Protein 2WWE (pdb70)

Sequence (111 aa):
NLYFQSMMSIEERATILGFSKKSSNLYLIQVTHSNNNETSLTEKSFEQFSSKLHSSQLQKQQFASSLTLPEFPHWWHLPFTNSDHRRFRRDLNHYMEQILNVSHEVTNSDCCVLSFFLSE

Organism: Homo sapiens (NCBI:txid9606)

GO terms:
  GO:0044788 host-mediated perturbation of viral process (P, IMP)
  GO:0005829 cytosol (C, TAS)

CATH classification: 3.30.1520.10

Nearest PDB structures (foldseek):
  2wwe-assembly1_A  TM=1.009E+00  e=5.394E-23  Homo sapiens
  2dyb-assembly1_A  TM=8.513E-01  e=1.166E-04  Homo sapiens
  5gw1-assembly1_B  TM=7.388E-01  e=2.487E-05  Homo sapiens
  5gw0-assembly2_D  TM=7.012E-01  e=3.548E-04  Homo sapiens
  6koi-assembly6_K  TM=6.591E-01  e=2.003E-03  Homo sapiens

Secondary structure (DSSP, 8-state):
---S-SSSEEEEEEEEEETTEEEEEEEEEEETTS-EEEEEE-HHHHHHHHHHHHHHTTTS-PPPPP-TTSHHHHH-HHHHHHHHHHHHHHHTTS-HHHHTSHHHHHHHH--

Structure (mmCIF, N/CA/C/O backbone):
data_2WWE
#
_entry.id   2WWE
#
_cell.length_a   53.420
_cell.length_b   53.420
_cell.length_c   75.130
_cell.angle_alpha   90.00
_cell.angle_beta   90.00
_cell.angle_gamma   120.00
#
_symmetry.space_group_name_H-M   'P 32 2 1'
#
loop_
_entity.id
_entity.type
_entity.pdbx_description
1 polymer 'PHOSPHOINOSITIDE-3-KINASE, CLASS 2, GAMMA POLYPEPTIDE'
2 water water
#
loop_
_atom_site.group_PDB
_atom_site.id
_atom_site.type_symbol
_atom_site.label_atom_id
_atom_site.label_alt_id
_atom_site.label_comp_id
_atom_site.label_asym_id
_atom_site.label_entity_id
_atom_site.label_seq_id
_atom_site.pdbx_PDB_ins_code
_atom_site.Cartn_x
_atom_site.Cartn_y
_atom_site.Cartn_z
_atom_site.occupancy
_atom_site.B_iso_or_equiv
_atom_site.auth_seq_id
_atom_site.auth_comp_id
_atom_site.auth_asym_id
_atom_site.auth_atom_id
_atom_site.pdbx_PDB_model_num
ATOM 1 N N . ASN A 1 17 ? 39.403 40.616 1.488 1.00 29.55 -6 ASN A N 1
ATOM 2 C CA . ASN A 1 17 ? 39.223 39.184 1.118 1.00 29.01 -6 ASN A CA 1
ATOM 3 C C . ASN A 1 17 ? 40.186 38.781 0.005 1.00 28.21 -6 ASN A C 1
ATOM 4 O O . ASN A 1 17 ? 40.105 39.302 -1.112 1.00 29.84 -6 ASN A O 1
ATOM 6 N N . LEU A 1 18 ? 41.095 37.854 0.310 1.00 26.29 -5 LEU A N 1
ATOM 7 C CA . LEU A 1 18 ? 42.050 37.351 -0.678 1.00 24.24 -5 LEU A CA 1
ATOM 8 C C . LEU A 1 18 ? 41.506 36.097 -1.360 1.00 22.19 -5 LEU A C 1
ATOM 9 O O . LEU A 1 18 ? 41.051 35.167 -0.694 1.00 21.07 -5 LEU A O 1
ATOM 14 N N . TYR A 1 19 ? 41.587 36.060 -2.685 1.00 20.27 -4 TYR A N 1
ATOM 15 C CA . TYR A 1 19 ? 41.242 34.859 -3.446 1.00 19.01 -4 TYR A CA 1
ATOM 16 C C . TYR A 1 19 ? 42.491 34.096 -3.893 1.00 17.06 -4 TYR A C 1
ATOM 17 O O . TYR A 1 19 ? 43.590 34.652 -3.972 1.00 15.92 -4 TYR A O 1
ATOM 26 N N . PHE A 1 20 ? 42.309 32.808 -4.169 1.00 15.54 -3 PHE A N 1
ATOM 27 C CA . PHE A 1 20 ? 43.337 31.968 -4.779 1.00 14.66 -3 PHE A CA 1
ATOM 28 C C . PHE A 1 20 ? 44.590 31.941 -3.906 1.00 14.17 -3 PHE A C 1
ATOM 29 O O . PHE A 1 20 ? 45.694 32.248 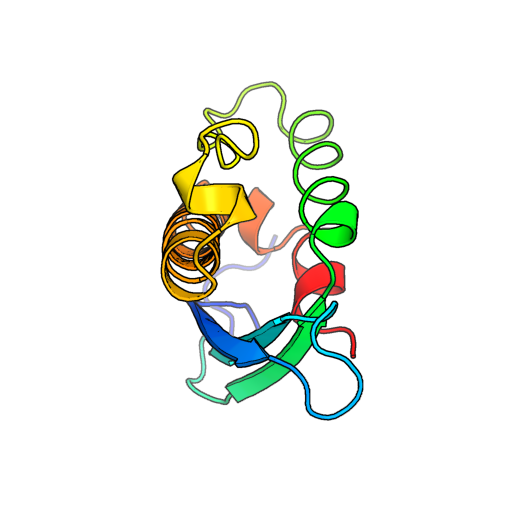-4.345 1.00 13.90 -3 PHE A O 1
ATOM 37 N N . GLN A 1 21 ? 44.389 31.553 -2.652 1.00 14.32 -2 GLN A N 1
ATOM 38 C CA . GLN A 1 21 ? 45.474 31.450 -1.687 1.00 13.26 -2 GLN A CA 1
ATOM 39 C C . GLN A 1 21 ? 46.006 30.010 -1.559 1.00 12.93 -2 GLN A C 1
ATOM 40 O O . GLN A 1 21 ? 45.556 29.100 -2.264 1.00 14.77 -2 GLN A O 1
ATOM 46 N N . SER A 1 22 ? 47.010 29.825 -0.702 1.00 12.87 -1 SER A N 1
ATOM 47 C CA . SER A 1 22 ? 47.690 28.539 -0.576 1.00 12.55 -1 SER A CA 1
ATOM 48 C C . SER A 1 22 ? 47.3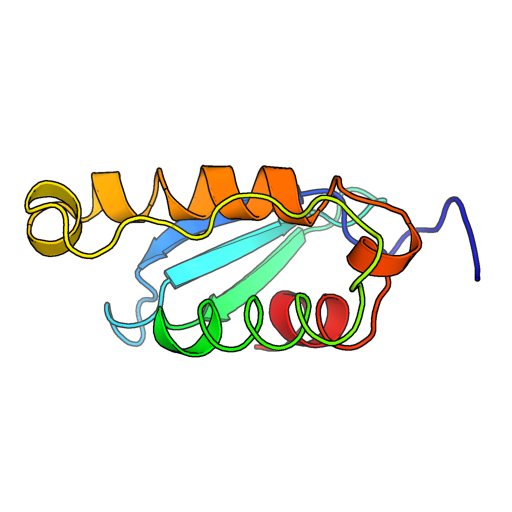44 27.779 0.697 1.00 11.77 -1 SER A C 1
ATOM 49 O O . SER A 1 22 ? 47.149 26.559 0.651 1.00 12.54 -1 SER A O 1
ATOM 52 N N . MET A 1 23 ? 47.303 28.476 1.822 1.00 12.04 0 MET A N 1
ATOM 53 C CA A MET A 1 23 ? 47.038 27.775 3.088 0.50 11.91 0 MET A CA 1
ATOM 54 C CA B MET A 1 23 ? 47.047 27.863 3.136 0.50 11.84 0 MET A CA 1
ATOM 55 C C . MET A 1 23 ? 45.565 27.746 3.453 1.00 12.58 0 MET A C 1
ATOM 56 O O . MET A 1 23 ? 45.176 27.155 4.473 1.00 12.45 0 MET A O 1
ATOM 65 N N . SER A 1 24 ? 44.640 28.394 2.617 1.00 11.44 1203 SER A N 1
ATOM 66 C CA . SER A 1 24 ? 43.194 28.252 2.730 1.00 11.18 1203 SER A CA 1
ATOM 67 C C . SER A 1 24 ? 42.809 26.779 2.645 1.00 10.05 1203 SER A C 1
ATOM 68 O O . SER A 1 24 ? 43.587 25.912 2.278 1.00 10.49 1203 SER A O 1
ATOM 71 N N . ILE A 1 25 ? 41.582 26.502 3.043 1.00 10.22 1204 ILE A N 1
ATOM 72 C CA . ILE A 1 25 ? 41.077 25.151 3.115 1.00 9.98 1204 ILE A CA 1
ATOM 73 C C . ILE A 1 25 ? 40.340 24.743 1.852 1.00 10.20 1204 ILE A C 1
ATOM 74 O O . ILE A 1 25 ? 39.478 25.511 1.390 1.00 11.24 1204 ILE A O 1
ATOM 79 N N . GLU A 1 26 ? 40.603 23.539 1.353 1.00 9.74 1205 GLU A N 1
ATOM 80 C CA A GLU A 1 26 ? 39.927 22.968 0.189 0.50 11.43 1205 GLU A CA 1
ATOM 81 C CA B GLU A 1 26 ? 39.860 23.001 0.218 0.50 11.26 1205 GLU A CA 1
ATOM 82 C C . GLU A 1 26 ? 38.917 21.879 0.593 1.00 11.08 1205 GLU A C 1
ATOM 83 O O . GLU A 1 26 ? 37.780 21.859 0.115 1.00 12.68 1205 GLU A O 1
ATOM 94 N N . ARG A 1 27 ? 39.340 20.955 1.460 1.00 9.32 1206 ARG A N 1
ATOM 95 C CA . ARG A 1 27 ? 38.543 19.780 1.798 1.00 10.47 1206 ARG A CA 1
ATOM 96 C C . ARG A 1 27 ? 38.843 19.371 3.220 1.00 8.68 1206 ARG A C 1
ATOM 97 O O . ARG A 1 27 ? 39.917 19.686 3.758 1.00 8.06 1206 ARG A O 1
ATOM 105 N N . ALA A 1 28 ? 37.915 18.645 3.843 1.00 7.49 1207 ALA A N 1
ATOM 106 C CA . ALA A 1 28 ? 38.145 18.062 5.170 1.00 7.70 1207 ALA A CA 1
ATOM 107 C C . ALA A 1 28 ? 37.398 16.760 5.243 1.00 7.83 1207 ALA A C 1
ATOM 108 O O . ALA A 1 28 ? 36.209 16.727 4.875 1.00 8.73 1207 ALA A O 1
ATOM 110 N N . THR A 1 29 ? 38.021 15.706 5.748 1.00 6.95 1208 THR A N 1
ATOM 111 C CA . THR A 1 29 ? 37.428 14.392 5.753 1.00 7.52 1208 THR A CA 1
ATOM 112 C C . THR A 1 29 ? 37.701 13.682 7.077 1.00 7.39 1208 THR A C 1
ATOM 113 O O . THR A 1 29 ? 38.776 13.831 7.674 1.00 7.88 1208 THR A O 1
ATOM 117 N N . ILE A 1 30 ? 36.756 12.876 7.514 1.00 7.36 1209 ILE A N 1
ATOM 118 C CA . ILE A 1 30 ? 36.892 12.075 8.708 1.00 8.53 1209 ILE A CA 1
ATOM 119 C C . ILE A 1 30 ? 37.760 10.850 8.442 1.00 8.72 1209 ILE A C 1
ATOM 120 O O . ILE A 1 30 ? 37.427 10.039 7.575 1.00 10.23 1209 ILE A O 1
ATOM 125 N N . LEU A 1 31 ? 38.850 10.703 9.186 1.00 8.38 1210 LEU A N 1
ATOM 126 C CA . LEU A 1 31 ? 39.682 9.519 9.129 1.00 8.85 1210 LEU A CA 1
ATOM 127 C C . LEU A 1 31 ? 39.189 8.420 10.052 1.00 9.33 1210 LEU A C 1
ATOM 128 O O . LEU A 1 31 ? 39.438 7.241 9.803 1.00 11.25 1210 LEU A O 1
ATOM 133 N N . GLY A 1 32 ? 38.482 8.794 11.115 1.00 9.04 1211 GLY A N 1
ATOM 134 C CA . GLY A 1 32 ? 37.967 7.867 12.118 1.00 9.39 1211 GLY A CA 1
ATOM 135 C C . GLY A 1 32 ? 37.915 8.622 13.429 1.00 9.37 1211 GLY A C 1
ATOM 136 O O . GLY A 1 32 ? 37.760 9.835 13.453 1.00 9.68 1211 GLY A O 1
ATOM 137 N N . PHE A 1 33 ? 38.011 7.878 14.523 1.00 9.16 1212 PHE A N 1
ATOM 138 C CA . PHE A 1 33 ? 38.096 8.478 15.858 1.00 9.42 1212 PHE A CA 1
ATOM 139 C C . PHE A 1 33 ? 39.513 8.830 16.224 1.00 9.53 1212 PHE A C 1
ATOM 140 O O . PHE A 1 33 ? 40.465 8.157 15.830 1.00 10.88 1212 PHE A O 1
ATOM 148 N N . SER A 1 34 ? 39.648 9.860 17.036 1.00 8.28 1213 SER A N 1
ATOM 149 C CA . SER A 1 34 ? 40.900 10.164 17.684 1.00 8.86 1213 SER A CA 1
ATOM 150 C C . SER A 1 34 ? 41.328 9.065 18.630 1.00 9.35 1213 SER A C 1
ATOM 151 O O . SER A 1 34 ? 40.509 8.500 19.343 1.00 9.80 1213 SER A O 1
ATOM 154 N N . LYS A 1 35 ? 42.635 8.812 18.689 1.00 10.57 1214 LYS A N 1
ATOM 155 C CA . LYS A 1 35 ? 43.206 7.905 19.697 1.00 11.34 1214 LYS A CA 1
ATOM 156 C C . LYS A 1 35 ? 43.089 8.463 21.118 1.00 10.15 1214 LYS A C 1
ATOM 157 O O . LYS A 1 35 ? 43.228 7.722 22.093 1.00 10.62 1214 LYS A O 1
ATOM 160 N N . LYS A 1 36 ? 42.842 9.756 21.238 1.00 8.40 1215 LYS A N 1
ATOM 161 C CA . LYS A 1 36 ? 42.664 10.378 22.564 1.00 7.28 1215 LYS A CA 1
ATOM 162 C C . LYS A 1 36 ? 41.309 10.057 23.200 1.00 6.81 1215 LYS A C 1
ATOM 163 O O . LYS A 1 36 ? 41.177 10.050 24.440 1.00 7.12 1215 LYS A O 1
ATOM 169 N N . SER A 1 37 ? 40.302 9.828 22.362 1.00 6.60 1216 SER A N 1
ATOM 170 C CA . SER A 1 37 ? 38.929 9.626 22.799 1.00 6.44 1216 SER A CA 1
ATOM 171 C C . SER A 1 37 ? 38.027 9.449 21.600 1.00 6.55 1216 SER A C 1
ATOM 172 O O . SER A 1 37 ? 38.099 10.270 20.657 1.00 6.76 1216 SER A O 1
ATOM 175 N N . SER A 1 38 ? 37.125 8.483 21.632 1.00 6.25 1217 SER A N 1
ATOM 176 C CA . SER A 1 38 ? 36.167 8.292 20.555 1.00 7.32 1217 SER A CA 1
ATOM 177 C C . SER A 1 38 ? 35.035 9.300 20.619 1.00 7.42 1217 SER A C 1
ATOM 178 O O . SER A 1 38 ? 34.157 9.275 19.753 1.00 9.60 1217 SER A O 1
ATOM 181 N N . ASN A 1 39 ? 35.035 10.227 21.571 1.00 6.23 1218 ASN A N 1
ATOM 182 C CA . ASN A 1 39 ? 34.151 11.366 21.469 1.00 6.40 1218 ASN A CA 1
ATOM 183 C C . ASN A 1 39 ? 34.691 12.410 20.492 1.00 6.60 1218 ASN A C 1
ATOM 184 O O . ASN A 1 39 ? 33.998 13.375 20.189 1.00 7.36 1218 ASN A O 1
ATOM 189 N N . LEU A 1 40 ? 35.925 12.244 20.028 1.00 6.05 1219 LEU A N 1
ATOM 190 C CA . LEU A 1 40 ? 36.542 13.186 19.092 1.00 5.78 1219 LEU A CA 1
ATOM 191 C C . LEU A 1 40 ? 36.729 12.521 17.737 1.00 6.04 1219 LEU A C 1
ATOM 192 O O . LEU A 1 40 ? 37.250 11.413 17.637 1.00 7.17 1219 LEU A O 1
ATOM 197 N N . TYR A 1 41 ? 36.270 13.219 16.705 1.00 6.16 1220 TYR A N 1
ATOM 198 C CA . TYR A 1 41 ? 36.470 12.807 15.326 1.00 6.18 1220 TYR A CA 1
ATOM 199 C C . TYR A 1 41 ? 37.808 13.341 14.836 1.00 6.23 1220 TYR A C 1
ATOM 200 O O . TYR A 1 41 ? 38.098 14.523 14.989 1.00 6.41 1220 TYR A O 1
ATOM 209 N N . LEU A 1 42 ? 38.605 12.461 14.246 1.00 6.35 1221 LEU A N 1
ATOM 210 C CA . LEU A 1 42 ? 39.896 12.813 13.628 1.00 6.48 1221 LEU A CA 1
ATOM 211 C C . LEU A 1 42 ? 39.637 13.235 12.185 1.00 6.67 1221 LEU A C 1
ATOM 212 O O . LEU A 1 42 ? 39.137 12.447 11.371 1.00 7.51 1221 LEU A O 1
ATOM 217 N N . ILE A 1 43 ? 39.971 14.481 11.889 1.00 5.96 1222 ILE A N 1
ATOM 218 C CA . ILE A 1 43 ? 39.649 15.119 10.625 1.00 6.16 1222 ILE A CA 1
ATOM 219 C C . ILE A 1 43 ? 40.945 15.505 9.926 1.00 5.66 1222 ILE A C 1
ATOM 220 O O . ILE A 1 43 ? 41.765 16.234 10.495 1.00 6.41 1222 ILE A O 1
ATOM 225 N N . GLN A 1 44 ? 41.098 15.083 8.689 1.00 5.71 1223 GLN A N 1
ATOM 226 C CA . GLN A 1 44 ? 42.224 15.511 7.843 1.00 6.32 1223 GLN A CA 1
ATOM 227 C C . GLN A 1 44 ? 41.770 16.648 6.944 1.00 6.01 1223 GLN A C 1
ATOM 228 O O . GLN A 1 44 ? 40.793 16.491 6.188 1.00 6.78 1223 GLN A O 1
ATOM 234 N N . VAL A 1 45 ? 42.436 17.770 7.060 1.00 6.32 1224 VAL A N 1
ATOM 235 C CA . VAL A 1 45 ? 42.172 18.999 6.327 1.00 6.86 1224 VAL A CA 1
ATOM 236 C C . VAL A 1 45 ? 43.188 19.121 5.191 1.00 7.22 1224 VAL A C 1
ATOM 237 O O . VAL A 1 45 ? 44.399 19.052 5.438 1.00 8.18 1224 VAL A O 1
ATOM 241 N N . THR A 1 46 ? 42.709 19.301 3.964 1.00 6.67 1225 THR A N 1
ATOM 242 C CA . THR A 1 46 ? 43.597 19.519 2.806 1.00 6.92 1225 THR A CA 1
ATOM 243 C C . THR A 1 46 ? 43.511 20.991 2.473 1.00 7.61 1225 THR A C 1
ATOM 244 O O . THR A 1 46 ? 42.413 21.543 2.258 1.00 8.26 1225 THR A O 1
ATOM 248 N N . HIS A 1 47 ? 44.656 21.658 2.492 1.00 7.60 1226 HIS A N 1
ATOM 249 C CA . HIS A 1 47 ? 44.766 23.049 2.152 1.00 8.00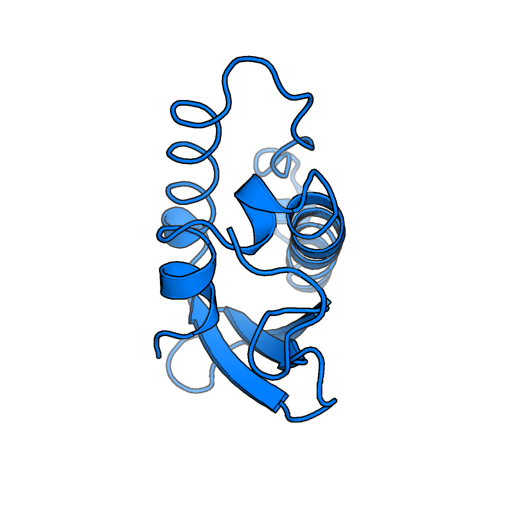 1226 HIS A CA 1
ATOM 250 C C . HIS A 1 47 ? 44.850 23.202 0.630 1.00 8.81 1226 HIS A C 1
ATOM 251 O O . HIS A 1 47 ? 45.058 22.251 -0.092 1.00 9.06 1226 HIS A O 1
ATOM 258 N N . SER A 1 48 ? 44.693 24.442 0.161 1.00 9.76 1227 SER A N 1
ATOM 259 C CA . SER A 1 48 ? 44.671 24.734 -1.282 1.00 11.33 1227 SER A CA 1
ATOM 260 C C . SER A 1 48 ? 45.970 24.363 -1.974 1.00 11.24 1227 SER A C 1
ATOM 261 O O . SER A 1 48 ? 45.940 23.991 -3.148 1.00 12.85 1227 SER A O 1
ATOM 264 N N . ASN A 1 49 ? 47.086 24.395 -1.239 1.00 10.70 1228 ASN A N 1
ATOM 265 C CA . ASN A 1 49 ? 48.391 23.954 -1.756 1.00 10.98 1228 ASN A CA 1
ATOM 266 C C . ASN A 1 49 ? 48.640 22.452 -1.670 1.00 10.80 1228 ASN A C 1
ATOM 267 O O . ASN A 1 49 ? 49.764 21.993 -1.912 1.00 11.87 1228 ASN A O 1
ATOM 272 N N . ASN A 1 50 ? 47.595 21.702 -1.292 1.00 10.65 1229 ASN A N 1
ATOM 273 C CA A ASN A 1 50 ? 47.600 20.236 -1.175 0.50 11.11 1229 ASN A CA 1
ATOM 274 C CA B ASN A 1 50 ? 47.621 20.234 -1.191 0.50 10.70 1229 ASN A CA 1
ATOM 275 C C . ASN A 1 50 ? 48.337 19.677 0.044 1.00 10.00 1229 ASN A C 1
ATOM 276 O O . ASN A 1 50 ? 48.417 18.467 0.219 1.00 11.58 1229 ASN A O 1
ATOM 285 N N . GLU A 1 51 ? 48.828 20.548 0.901 1.00 8.89 1230 GLU A N 1
ATOM 286 C CA . GLU A 1 51 ? 49.349 20.115 2.203 1.00 8.77 1230 GLU A CA 1
ATOM 287 C C . GLU A 1 51 ? 48.173 19.735 3.082 1.00 7.96 1230 GLU A C 1
ATOM 288 O O . GLU A 1 51 ? 47.069 20.247 2.935 1.00 8.14 1230 GLU A O 1
ATOM 2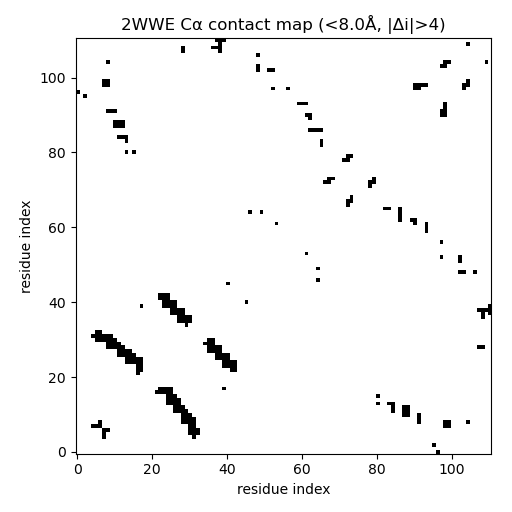94 N N . THR A 1 52 ? 48.420 18.828 4.001 1.00 7.68 1231 THR A N 1
ATOM 295 C CA . THR A 1 52 ? 47.369 18.387 4.936 1.00 7.61 1231 THR A CA 1
ATOM 296 C C . THR A 1 52 ? 47.723 18.711 6.373 1.00 7.45 1231 THR A C 1
ATOM 297 O O . THR A 1 52 ? 48.905 18.864 6.746 1.00 8.26 1231 THR A O 1
ATOM 301 N N . SER A 1 53 ? 46.701 18.838 7.198 1.00 6.74 1232 SER A N 1
ATOM 302 C CA . SER A 1 53 ? 46.839 18.947 8.638 1.00 7.11 1232 SER A CA 1
ATOM 303 C C . SER A 1 53 ? 45.686 18.160 9.278 1.00 6.66 1232 SER A C 1
ATOM 304 O O . SER A 1 53 ? 44.773 17.714 8.566 1.00 7.38 1232 SER A O 1
ATOM 307 N N . LEU A 1 54 ? 45.774 17.949 10.578 1.00 6.39 1233 LEU A N 1
ATOM 308 C CA . LEU A 1 54 ? 44.786 17.171 11.328 1.00 6.64 1233 LEU A CA 1
ATOM 309 C C . LEU A 1 54 ? 44.165 18.018 12.405 1.00 6.76 1233 LEU A C 1
ATOM 310 O O . LEU A 1 54 ? 44.824 18.856 13.029 1.00 9.48 1233 LEU A O 1
ATOM 315 N N . THR A 1 55 ? 42.895 17.788 12.695 1.00 5.82 1234 THR A N 1
ATOM 316 C CA . THR A 1 55 ? 42.234 18.370 13.860 1.00 6.35 1234 THR A CA 1
ATOM 317 C C . THR A 1 55 ? 41.337 17.301 14.483 1.00 5.75 1234 THR A C 1
ATOM 318 O O . THR A 1 55 ? 41.024 16.305 13.847 1.00 6.45 1234 THR A O 1
ATOM 322 N N . GLU A 1 56 ? 40.923 17.541 15.720 1.00 5.60 1235 GLU A N 1
ATOM 323 C CA . GLU A 1 56 ? 40.086 16.600 16.464 1.00 5.66 1235 GLU A CA 1
ATOM 324 C C . GLU A 1 56 ? 38.934 17.405 17.056 1.00 5.70 1235 GLU A C 1
ATOM 325 O O . GLU A 1 56 ? 39.143 18.382 17.762 1.00 7.23 1235 GLU A O 1
ATOM 331 N N . LYS A 1 57 ? 37.694 17.010 16.728 1.00 5.75 1236 LYS A N 1
ATOM 332 C CA . LYS A 1 57 ? 36.518 17.777 17.138 1.00 5.80 1236 LYS A CA 1
ATOM 333 C C . LYS A 1 57 ? 35.391 16.862 17.568 1.00 5.81 1236 LYS A C 1
ATOM 334 O O . LYS A 1 57 ? 35.178 15.823 16.978 1.00 6.29 1236 LYS A O 1
ATOM 340 N N . SER A 1 58 ? 34.670 17.305 18.587 1.00 5.68 1237 SER A N 1
ATOM 341 C CA . SER A 1 58 ? 33.485 16.582 19.071 1.00 6.35 1237 SER A CA 1
ATOM 342 C C . SER A 1 58 ? 32.258 16.969 18.260 1.00 6.25 1237 SER A C 1
ATOM 343 O O . SER A 1 58 ? 32.231 17.986 17.558 1.00 5.59 1237 SER A O 1
ATOM 346 N N . PHE A 1 59 ? 31.183 16.204 18.447 1.00 6.54 1238 PHE A N 1
ATOM 347 C CA . PHE A 1 59 ? 29.914 16.540 17.825 1.00 6.92 1238 PHE A CA 1
ATOM 348 C C . PHE A 1 59 ? 29.408 17.884 18.325 1.00 6.75 1238 PHE A C 1
ATOM 349 O O . PHE A 1 59 ? 28.879 18.665 17.548 1.00 6.67 1238 PHE A O 1
ATOM 357 N N . GLU A 1 60 ? 29.606 18.193 19.597 1.00 6.25 1239 GLU A N 1
ATOM 358 C CA . GLU A 1 60 ? 29.185 19.473 20.149 1.00 7.19 1239 GLU A CA 1
ATOM 359 C C . GLU A 1 60 ? 29.914 20.610 19.470 1.00 6.59 1239 GLU A C 1
ATOM 360 O O . GLU A 1 60 ? 29.350 21.689 19.242 1.00 6.82 1239 GLU A O 1
ATOM 366 N N . GLN A 1 61 ? 31.204 20.417 19.180 1.00 6.39 1240 GLN A N 1
ATOM 367 C CA . GLN A 1 61 ? 31.955 21.474 18.493 1.00 5.95 1240 GLN A CA 1
ATOM 368 C C . GLN A 1 61 ? 31.438 21.658 17.065 1.00 5.44 1240 GLN A C 1
ATOM 369 O O . GLN A 1 61 ? 31.368 22.793 16.597 1.00 5.64 1240 GLN A O 1
ATOM 375 N N . PHE A 1 62 ? 31.078 20.581 16.371 1.00 5.42 1241 PHE A N 1
ATOM 376 C CA . PHE A 1 62 ? 30.418 20.730 15.059 1.00 5.84 1241 PHE A CA 1
ATOM 377 C C . PHE A 1 62 ? 29.107 21.498 15.173 1.00 6.41 1241 PHE A C 1
ATOM 378 O O . PHE A 1 62 ? 28.824 22.377 14.350 1.00 6.40 1241 PHE A O 1
ATOM 386 N N . SER A 1 63 ? 28.304 21.188 16.191 1.00 6.20 1242 SER A N 1
ATOM 387 C CA A SER A 1 63 ? 27.025 21.890 16.422 0.50 6.54 1242 SER A CA 1
ATOM 388 C CA B SER A 1 63 ? 27.034 21.877 16.325 0.50 6.45 1242 SER A CA 1
ATOM 389 C C . SER A 1 63 ? 27.248 23.368 16.614 1.00 6.67 1242 SER A C 1
ATOM 390 O O . SER A 1 63 ? 26.509 24.209 16.099 1.00 6.48 1242 SER A O 1
ATOM 395 N N . LYS A 1 64 ? 28.257 23.717 17.406 1.00 6.77 1243 LYS A N 1
ATOM 396 C CA . LYS A 1 64 ? 28.544 25.110 17.673 1.00 6.82 1243 LYS A CA 1
ATOM 397 C C . LYS A 1 64 ? 29.015 25.855 16.429 1.00 6.60 1243 LYS A C 1
ATOM 398 O O . LYS A 1 64 ? 28.641 27.003 16.191 1.00 6.34 1243 LYS A O 1
ATOM 404 N N . LEU A 1 65 ? 29.842 25.211 15.619 1.00 6.53 1244 LEU A N 1
ATOM 405 C CA . LEU A 1 65 ? 30.258 25.796 14.344 1.00 6.45 1244 LEU A CA 1
ATOM 406 C C . LEU A 1 65 ? 29.026 26.114 13.494 1.00 5.78 1244 LEU A C 1
ATOM 407 O O . LEU A 1 65 ? 28.908 27.203 12.942 1.00 6.21 1244 LEU A O 1
ATOM 412 N N . HIS A 1 66 ? 28.132 25.143 13.365 1.00 5.42 1245 HIS A N 1
ATOM 413 C CA . HIS A 1 66 ? 26.940 25.350 12.541 1.00 6.22 1245 HIS A CA 1
ATOM 414 C C . HIS A 1 66 ? 26.122 26.522 13.070 1.00 5.94 1245 HIS A C 1
ATOM 415 O O . HIS A 1 66 ? 25.690 27.383 12.304 1.00 6.22 1245 HIS A O 1
ATOM 422 N N . SER A 1 67 ? 25.920 26.578 14.380 1.00 6.38 1246 SER A N 1
ATOM 423 C CA A SER A 1 67 ? 25.166 27.653 15.022 0.50 6.97 1246 SER A CA 1
ATOM 424 C CA B SER A 1 67 ? 25.137 27.662 14.959 0.50 7.42 1246 SER A CA 1
ATOM 425 C C . SER A 1 67 ? 25.777 29.018 14.699 1.00 7.20 1246 SER A C 1
ATOM 426 O O . SER A 1 67 ? 25.086 29.999 14.410 1.00 7.31 1246 SER A O 1
ATOM 431 N N . GLN A 1 68 ? 27.107 29.094 14.800 1.00 6.77 1247 GLN A N 1
ATOM 432 C CA . GLN A 1 68 ? 27.796 30.324 14.514 1.00 7.29 1247 GLN A CA 1
ATOM 433 C C . GLN A 1 68 ? 27.648 30.753 13.061 1.00 6.56 1247 GLN A C 1
ATOM 434 O O . GLN A 1 68 ? 27.402 31.930 12.763 1.00 7.30 1247 GLN A O 1
ATOM 440 N N . LEU A 1 69 ? 27.765 29.805 12.144 1.00 6.20 1248 LEU A N 1
ATOM 441 C CA . LEU A 1 69 ? 27.621 30.114 10.735 1.00 6.35 1248 LEU A CA 1
ATOM 442 C C . LEU A 1 69 ? 26.203 30.579 10.385 1.00 5.83 1248 LEU A C 1
ATOM 443 O O . LEU A 1 69 ? 26.036 31.466 9.554 1.00 6.53 1248 LEU A O 1
ATOM 448 N N . GLN A 1 70 ? 25.199 29.989 11.003 1.00 6.61 1249 GLN A N 1
ATOM 449 C CA . GLN A 1 70 ? 23.831 30.431 10.783 1.00 7.28 1249 GLN A CA 1
ATOM 450 C C . GLN A 1 70 ? 23.653 31.886 11.161 1.00 7.83 1249 GLN A C 1
ATOM 451 O O . GLN A 1 70 ? 22.950 32.636 10.476 1.00 9.18 1249 GLN A O 1
ATOM 457 N N . LYS A 1 71 ? 24.290 32.313 12.254 1.00 7.37 1250 LYS A N 1
ATOM 458 C CA . LYS A 1 71 ? 24.193 33.699 12.699 1.00 9.39 1250 LYS A CA 1
ATOM 459 C C . LYS A 1 71 ? 24.984 34.627 11.810 1.00 9.46 1250 LYS A C 1
ATOM 460 O O . LYS A 1 71 ? 24.555 35.748 11.541 1.00 11.79 1250 LYS A O 1
ATOM 466 N N . GLN A 1 72 ? 26.149 34.186 11.359 1.00 8.68 1251 GLN A N 1
ATOM 467 C CA A GLN A 1 72 ? 27.042 35.048 10.594 0.50 9.13 1251 GLN A CA 1
ATOM 468 C CA B GLN A 1 72 ? 27.030 35.054 10.610 0.50 9.39 1251 GLN A CA 1
ATOM 469 C C . GLN A 1 72 ? 26.639 35.194 9.135 1.00 9.37 1251 GLN A C 1
ATOM 470 O O . GLN A 1 72 ? 26.937 36.210 8.505 1.00 10.80 1251 GLN A O 1
ATOM 481 N N . PHE A 1 73 ? 25.967 34.188 8.586 1.00 8.08 1252 PHE A N 1
ATOM 482 C CA . PHE A 1 73 ? 25.662 34.148 7.145 1.00 8.23 1252 PHE A CA 1
ATOM 483 C C . PHE A 1 73 ? 24.169 33.952 6.918 1.00 8.38 1252 PHE A C 1
ATOM 484 O O . PHE A 1 73 ? 23.740 33.022 6.236 1.00 8.77 1252 PHE A O 1
ATOM 492 N N . ALA A 1 74 ? 23.400 34.890 7.466 1.00 9.29 1253 ALA A N 1
ATOM 493 C CA . ALA A 1 74 ? 21.958 34.855 7.430 1.00 10.07 1253 ALA A CA 1
ATOM 494 C C . ALA A 1 74 ? 21.345 34.876 6.039 1.00 9.25 1253 ALA A C 1
ATOM 495 O O . ALA A 1 74 ? 20.205 34.447 5.887 1.00 10.75 1253 ALA A O 1
ATOM 497 N N . SER A 1 75 ? 22.063 35.408 5.055 1.00 8.92 1254 SER A N 1
ATOM 498 C CA A SER A 1 75 ? 21.515 35.485 3.706 0.50 9.59 1254 SER A CA 1
ATOM 499 C CA B SER A 1 75 ? 21.570 35.531 3.686 0.50 9.88 1254 SER A CA 1
ATOM 500 C C . SER A 1 75 ? 21.922 34.334 2.802 1.00 9.65 1254 SER A C 1
ATOM 501 O O . SER A 1 75 ? 21.380 34.203 1.706 1.00 9.25 1254 SER A O 1
ATOM 506 N N . LEU A 1 76 ? 22.836 33.463 3.242 1.00 7.57 1255 LEU A N 1
ATOM 507 C CA . LEU A 1 76 ? 23.286 32.339 2.435 1.00 6.73 1255 LEU A CA 1
ATOM 508 C C . LEU A 1 76 ? 22.472 31.107 2.721 1.00 6.51 1255 LEU A C 1
ATOM 509 O O . LEU A 1 76 ? 21.870 30.975 3.784 1.00 6.96 1255 LEU A O 1
ATOM 514 N N . THR A 1 77 ? 22.449 30.206 1.744 1.00 6.30 1256 THR A N 1
ATOM 515 C CA . THR A 1 77 ? 21.825 28.905 1.900 1.00 6.57 1256 THR A CA 1
ATOM 516 C C . THR A 1 77 ? 22.868 27.927 2.432 1.00 6.46 1256 THR A C 1
ATOM 517 O O . THR A 1 77 ? 23.777 27.522 1.713 1.00 6.70 1256 THR A O 1
ATOM 521 N N . LEU A 1 78 ? 22.750 27.584 3.705 1.00 6.12 1257 LEU A N 1
ATOM 522 C CA . LEU A 1 78 ? 23.704 26.709 4.366 1.00 5.93 1257 LEU A CA 1
ATOM 523 C C . LEU A 1 78 ? 23.208 25.282 4.266 1.00 6.31 1257 LEU A C 1
ATOM 524 O O . LEU A 1 78 ? 22.002 25.041 4.183 1.00 5.98 1257 LEU A O 1
ATOM 529 N N . PRO A 1 79 ? 24.104 24.294 4.298 1.00 6.08 1258 PRO A N 1
ATOM 530 C CA . PRO A 1 79 ? 23.676 22.903 4.273 1.00 6.10 1258 PRO A CA 1
ATOM 531 C C . PRO A 1 79 ? 22.995 22.488 5.565 1.00 6.10 1258 PRO A C 1
ATOM 532 O O . PRO A 1 79 ? 23.108 23.123 6.625 1.00 6.72 1258 PRO A O 1
ATOM 536 N N . GLU A 1 80 ? 22.255 21.399 5.460 1.00 6.28 1259 GLU A N 1
ATOM 537 C CA . GLU A 1 80 ? 21.586 20.802 6.608 1.00 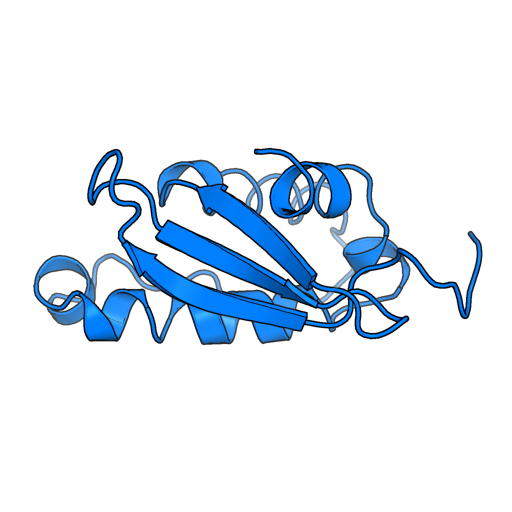6.88 1259 GLU A CA 1
ATOM 538 C C . GLU A 1 80 ? 22.596 20.224 7.582 1.00 7.51 1259 GLU A C 1
ATOM 539 O O . GLU A 1 80 ? 23.525 19.540 7.178 1.00 8.28 1259 GLU A O 1
ATOM 545 N N . PHE A 1 81 ? 22.413 20.508 8.860 1.00 8.29 1260 PHE A N 1
ATOM 546 C CA . PHE A 1 81 ? 23.215 19.865 9.902 1.00 8.27 1260 PHE A CA 1
ATOM 547 C C . PHE A 1 81 ? 22.701 18.4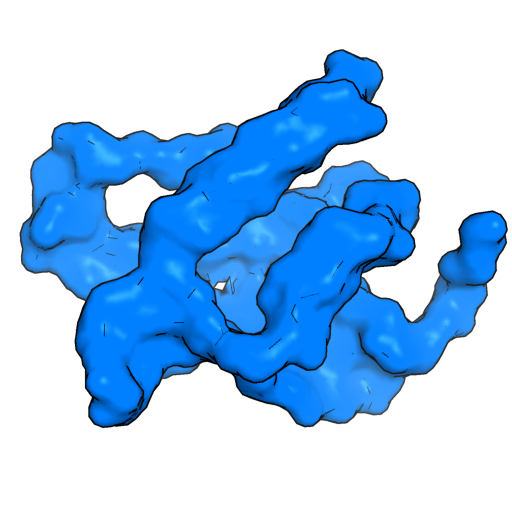25 10.052 1.00 9.49 1260 PHE A C 1
ATOM 548 O O . PHE A 1 81 ? 21.500 18.163 9.892 1.00 10.55 1260 PHE A O 1
ATOM 556 N N . PRO A 1 82 ? 23.566 17.452 10.375 1.00 9.18 1261 PRO A N 1
ATOM 557 C CA . PRO A 1 82 ? 23.086 16.069 10.448 1.00 10.66 1261 PRO A CA 1
ATOM 558 C C . PRO A 1 82 ? 21.881 15.827 11.383 1.00 11.72 1261 PRO A C 1
ATOM 559 O O . PRO A 1 82 ? 21.776 16.420 12.438 1.00 12.30 1261 PRO A O 1
ATOM 563 N N . HIS A 1 83 ? 21.007 14.910 10.967 1.00 13.38 1262 HIS A N 1
ATOM 564 C CA . HIS A 1 83 ? 19.822 14.497 11.760 1.00 15.15 1262 HIS A CA 1
ATOM 565 C C . HIS A 1 83 ? 20.218 13.455 12.799 1.00 14.95 1262 HIS A C 1
ATOM 566 O O . HIS A 1 83 ? 20.028 12.233 12.608 1.00 17.26 1262 HIS A O 1
ATOM 573 N N . TRP A 1 84 ? 20.769 13.939 13.899 1.00 16.05 1263 TRP A N 1
ATOM 574 C CA . TRP A 1 84 ? 21.384 13.116 14.955 1.00 16.54 1263 TRP A CA 1
ATOM 575 C C . TRP A 1 84 ? 20.395 12.256 15.722 1.00 17.09 1263 TRP A C 1
ATOM 576 O O . TRP A 1 84 ? 20.793 11.319 16.428 1.00 17.38 1263 TRP A O 1
ATOM 587 N N . TRP A 1 85 ? 19.113 12.595 15.613 1.00 17.35 1264 TRP A N 1
ATOM 588 C CA . TRP A 1 85 ? 18.056 11.888 16.328 1.00 17.96 1264 TRP A CA 1
ATOM 589 C C . TRP A 1 85 ? 17.617 10.614 15.628 1.00 19.92 1264 TRP A C 1
ATOM 590 O O . TRP A 1 85 ? 16.899 9.809 16.238 1.00 20.87 1264 TRP A O 1
ATOM 601 N N . HIS A 1 86 ? 18.007 10.420 14.369 1.00 21.76 1265 HIS A N 1
ATOM 602 C CA . HIS A 1 86 ? 17.739 9.146 13.684 1.00 23.88 1265 HIS A CA 1
ATOM 603 C C . HIS A 1 86 ? 18.584 8.035 14.317 1.00 24.89 1265 HIS A C 1
ATOM 604 O O . HIS A 1 86 ? 19.779 8.218 14.584 1.00 26.04 1265 HIS A O 1
ATOM 611 N N . LEU A 1 87 ? 17.965 6.881 14.556 1.00 25.70 1266 LEU A N 1
ATOM 612 C CA . LEU A 1 87 ? 18.598 5.811 15.337 1.00 25.81 1266 LEU A CA 1
ATOM 613 C C . LEU A 1 87 ? 19.955 5.334 14.812 1.00 25.74 1266 LEU A C 1
ATOM 614 O O . LEU A 1 87 ? 20.856 5.053 15.608 1.00 26.45 1266 LEU A O 1
ATOM 616 N N . PRO A 1 88 ? 20.108 5.218 13.480 1.00 25.38 1267 PRO A N 1
ATOM 617 C CA . PRO A 1 88 ? 21.412 4.826 12.939 1.00 25.34 1267 PRO A CA 1
ATOM 618 C C . PRO A 1 88 ? 22.540 5.795 13.309 1.00 24.84 1267 PRO A C 1
ATOM 619 O O . PRO A 1 88 ? 23.683 5.372 13.444 1.00 25.26 1267 PRO A O 1
ATOM 623 N N . PHE A 1 89 ? 22.231 7.081 13.480 1.00 24.41 1268 PHE A N 1
ATOM 624 C CA . PHE A 1 89 ? 23.246 8.046 13.904 1.00 23.77 1268 PHE A CA 1
ATOM 625 C C . PHE A 1 89 ? 23.792 7.685 15.289 1.00 24.22 1268 PHE A C 1
ATOM 626 O O . PHE A 1 89 ? 25.003 7.672 15.508 1.00 23.67 1268 PHE A O 1
ATOM 634 N N . THR A 1 90 ? 22.891 7.384 16.218 1.00 25.17 1269 THR A N 1
ATOM 635 C CA . THR A 1 90 ? 23.272 7.000 17.576 1.00 26.08 1269 THR A CA 1
ATOM 636 C C . THR A 1 90 ? 24.035 5.668 17.633 1.00 26.35 1269 THR A C 1
ATOM 637 O O . THR A 1 90 ? 24.944 5.506 18.459 1.00 28.06 1269 THR A O 1
ATOM 639 N N . ASN A 1 91 ? 23.679 4.735 16.752 1.00 26.74 1270 ASN A N 1
ATOM 640 C CA . ASN A 1 91 ? 24.136 3.334 16.831 1.00 26.82 1270 ASN A CA 1
ATOM 641 C C . ASN A 1 91 ? 25.311 2.957 15.930 1.00 26.02 1270 ASN A C 1
ATOM 642 O O . ASN A 1 91 ? 25.947 1.916 16.156 1.00 26.91 1270 ASN A O 1
ATOM 647 N N . SER A 1 92 ? 25.571 3.778 14.909 1.00 24.27 1271 SER A N 1
ATOM 648 C CA . SER A 1 92 ? 26.554 3.473 13.865 1.00 22.21 1271 SER A CA 1
ATOM 649 C C . SER A 1 92 ? 27.614 4.572 13.730 1.00 20.28 1271 SER A C 1
ATOM 650 O O . SER A 1 92 ? 27.331 5.721 13.325 1.00 20.07 1271 SER A O 1
ATOM 653 N N . ASP A 1 93 ? 28.844 4.201 14.071 1.00 18.73 1272 ASP A N 1
ATOM 654 C CA . ASP A 1 93 ? 30.004 5.070 13.867 1.00 17.60 1272 ASP A CA 1
ATOM 655 C C . ASP A 1 93 ? 30.089 5.515 12.405 1.00 16.85 1272 ASP A C 1
ATOM 656 O O . ASP A 1 93 ? 30.299 6.704 12.122 1.00 14.64 1272 ASP A O 1
ATOM 661 N N . HIS A 1 94 ? 29.911 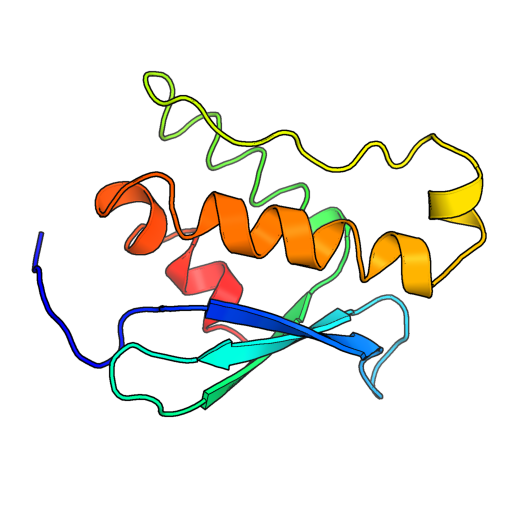4.590 11.467 1.00 16.35 1273 HIS A N 1
ATOM 662 C CA . HIS A 1 94 ? 30.070 4.911 10.058 1.00 16.88 1273 HIS A CA 1
ATOM 663 C C . HIS A 1 94 ? 29.004 5.875 9.556 1.00 15.68 1273 HIS A C 1
ATOM 664 O O . HIS A 1 94 ? 29.319 6.713 8.706 1.00 14.76 1273 HIS A O 1
ATOM 671 N N . ARG A 1 95 ? 27.786 5.781 10.088 1.00 14.35 1274 ARG A N 1
ATOM 672 C CA . ARG A 1 95 ? 26.730 6.749 9.777 1.00 13.67 1274 ARG A CA 1
ATOM 673 C C . ARG A 1 95 ? 27.156 8.151 10.207 1.00 12.02 1274 ARG A C 1
ATOM 674 O O . ARG A 1 95 ? 26.977 9.110 9.443 1.00 12.28 1274 ARG A O 1
ATOM 682 N N . ARG A 1 96 ? 27.698 8.279 11.409 1.00 11.57 1275 ARG A N 1
ATOM 683 C CA . ARG A 1 96 ? 28.132 9.582 11.896 1.00 10.92 1275 ARG A CA 1
ATOM 684 C C . ARG A 1 96 ? 29.277 10.099 11.028 1.00 9.92 1275 ARG A C 1
ATOM 685 O O . ARG A 1 96 ? 29.279 11.283 10.665 1.00 10.01 1275 ARG A O 1
ATOM 693 N N . PHE A 1 97 ? 30.207 9.234 10.651 1.00 8.94 1276 PHE A N 1
ATOM 694 C CA . PHE A 1 97 ? 31.337 9.646 9.805 1.00 8.80 1276 PHE A CA 1
ATOM 695 C C . PHE A 1 97 ? 30.811 10.130 8.466 1.00 8.77 1276 PHE A C 1
ATOM 696 O O . PHE A 1 97 ? 31.252 11.160 7.948 1.00 8.79 1276 PHE A O 1
ATOM 704 N N . ARG A 1 98 ? 29.867 9.385 7.893 1.00 9.35 1277 ARG A N 1
ATOM 705 C CA A ARG A 1 98 ? 29.320 9.766 6.588 0.50 9.87 1277 ARG A CA 1
ATOM 706 C CA B ARG A 1 98 ? 29.282 9.745 6.601 0.50 9.65 1277 ARG A CA 1
ATOM 707 C C . ARG A 1 98 ? 28.591 11.098 6.658 1.00 8.68 1277 ARG A C 1
ATOM 708 O O . ARG A 1 98 ? 28.793 11.955 5.799 1.00 8.43 1277 ARG A O 1
ATOM 723 N N . ASP A 1 99 ? 27.740 11.267 7.647 1.00 9.07 1278 ASP A N 1
ATOM 724 C CA . ASP A 1 99 ? 26.985 12.511 7.773 1.00 9.96 1278 ASP A CA 1
ATOM 725 C C . ASP A 1 99 ? 27.920 13.691 7.991 1.00 8.07 1278 ASP A C 1
ATOM 726 O O . ASP A 1 99 ? 27.698 14.760 7.446 1.00 7.73 1278 ASP A O 1
ATOM 731 N N . LEU A 1 100 ? 28.964 13.538 8.807 1.00 7.77 1279 LEU A N 1
ATOM 732 C CA . LEU A 1 100 ? 29.895 14.636 9.046 1.00 7.96 1279 LEU A CA 1
ATOM 733 C C . LEU A 1 100 ? 30.726 14.900 7.811 1.00 7.34 1279 LEU A C 1
ATOM 734 O O . LEU A 1 100 ? 30.999 16.049 7.499 1.00 7.13 1279 LEU A O 1
ATOM 739 N N . ASN A 1 101 ? 31.117 13.870 7.080 1.00 7.27 1280 ASN A N 1
ATOM 740 C CA . ASN A 1 101 ? 31.796 14.095 5.821 1.00 7.38 1280 ASN A CA 1
ATOM 741 C C . ASN A 1 101 ? 30.957 14.895 4.849 1.00 6.99 1280 ASN A C 1
ATOM 742 O O . ASN A 1 101 ? 31.446 15.813 4.179 1.00 7.43 1280 ASN A O 1
ATOM 747 N N . HIS A 1 102 ? 29.682 14.529 4.718 1.00 7.44 1281 HIS A N 1
ATOM 748 C CA . HIS A 1 102 ? 28.805 15.252 3.806 1.00 7.06 1281 HIS A CA 1
ATOM 749 C C . HIS A 1 102 ? 28.583 16.685 4.273 1.00 6.79 1281 HIS A C 1
ATOM 750 O O . HIS A 1 102 ? 28.600 17.608 3.461 1.00 6.83 1281 HIS A O 1
ATOM 757 N N . TYR A 1 103 ? 28.454 16.887 5.571 1.00 6.42 1282 TYR A N 1
ATOM 758 C CA . TYR A 1 103 ? 28.325 18.231 6.099 1.00 7.04 1282 TYR A CA 1
ATOM 759 C C . TYR A 1 103 ? 29.564 19.073 5.755 1.00 6.09 1282 TYR A C 1
ATOM 760 O O . TYR A 1 103 ? 29.464 20.207 5.315 1.00 6.56 1282 TYR A O 1
ATOM 769 N N . MET A 1 104 ? 30.753 18.525 6.018 1.00 6.20 1283 MET A N 1
ATOM 770 C CA . MET A 1 104 ? 31.991 19.258 5.787 1.00 6.59 1283 MET A CA 1
ATOM 771 C C . MET A 1 104 ? 32.203 19.601 4.325 1.00 6.19 1283 MET A C 1
ATOM 772 O O . MET A 1 104 ? 32.629 20.718 4.025 1.00 6.81 1283 MET A O 1
ATOM 777 N N . GLU A 1 105 ? 31.920 18.669 3.423 1.00 6.47 1284 GLU A N 1
ATOM 778 C CA . GLU A 1 105 ? 32.132 19.004 2.026 1.00 8.02 1284 GLU A CA 1
ATOM 779 C C . GLU A 1 105 ? 31.188 20.125 1.604 1.00 7.20 1284 GLU A C 1
ATOM 780 O O . GLU A 1 105 ? 31.570 21.015 0.840 1.00 9.60 1284 GLU A O 1
ATOM 786 N N . GLN A 1 106 ? 29.960 20.156 2.128 1.00 6.25 1285 GLN A N 1
ATOM 787 C CA . GLN A 1 106 ? 29.058 21.249 1.809 1.00 6.22 1285 GLN A CA 1
ATOM 788 C C . GLN A 1 106 ? 29.448 22.563 2.481 1.00 5.50 1285 GLN A C 1
ATOM 789 O O . GLN A 1 106 ? 29.365 23.619 1.858 1.00 5.99 1285 GLN A O 1
ATOM 795 N N . ILE A 1 107 ? 29.858 22.544 3.748 1.00 6.36 1286 ILE A N 1
ATOM 796 C CA . ILE A 1 107 ? 30.122 23.797 4.449 1.00 6.04 1286 ILE A CA 1
ATOM 797 C C . ILE A 1 107 ? 31.349 24.515 3.904 1.00 5.81 1286 ILE A C 1
ATOM 798 O O . ILE A 1 107 ? 31.477 25.716 4.069 1.00 7.05 1286 ILE A O 1
ATOM 803 N N . LEU A 1 108 ? 32.227 23.767 3.228 1.00 5.92 1287 LEU A N 1
ATOM 804 C CA . LEU A 1 108 ? 33.425 24.318 2.591 1.00 7.19 1287 LEU A CA 1
ATOM 805 C C . LEU A 1 108 ? 33.166 24.706 1.136 1.00 7.79 1287 LEU A C 1
ATOM 806 O O . LEU A 1 108 ? 34.086 25.110 0.414 1.00 8.89 1287 LEU A O 1
ATOM 811 N N . ASN A 1 109 ? 31.914 24.602 0.690 1.00 7.31 1288 ASN A N 1
ATOM 812 C CA . ASN A 1 109 ? 31.555 24.965 -0.663 1.00 8.35 1288 ASN A CA 1
ATOM 813 C C . ASN A 1 109 ? 30.334 25.847 -0.731 1.00 7.72 1288 ASN A C 1
ATOM 814 O O . ASN A 1 109 ? 29.636 25.846 -1.751 1.00 8.43 1288 ASN A O 1
ATOM 822 N N . VAL A 1 110 ? 30.066 26.630 0.305 1.00 7.15 1289 VAL A N 1
ATOM 823 C CA . VAL A 1 110 ? 28.996 27.620 0.270 1.00 7.52 1289 VAL A CA 1
ATOM 824 C C . VAL A 1 110 ? 29.480 28.896 -0.395 1.00 8.50 1289 VAL A C 1
ATOM 825 O O . VAL A 1 110 ? 28.905 29.353 -1.415 1.00 8.58 1289 VAL A O 1
ATOM 829 N N . SER A 1 111 ? 30.550 29.494 0.131 1.00 8.62 1290 SER A N 1
ATOM 830 C CA . SER A 1 111 ? 31.104 30.714 -0.470 1.00 9.78 1290 SER A CA 1
ATOM 831 C C . SER A 1 111 ? 32.514 30.928 0.039 1.00 9.75 1290 SER A C 1
ATOM 832 O O . SER A 1 111 ? 32.932 30.388 1.088 1.00 9.26 1290 SER A O 1
ATOM 835 N N . HIS A 1 112 ? 33.235 31.774 -0.685 1.00 11.50 1291 HIS A N 1
ATOM 836 C CA . HIS A 1 112 ? 34.558 32.202 -0.270 1.00 12.22 1291 HIS A CA 1
ATOM 837 C C . HIS A 1 112 ? 34.572 32.751 1.148 1.00 10.64 1291 HIS A C 1
ATOM 838 O O . HIS A 1 112 ? 35.468 32.460 1.948 1.00 10.22 1291 HIS A O 1
ATOM 845 N N . GLU A 1 113 ? 33.569 33.549 1.462 1.00 10.32 1292 GLU A N 1
ATOM 846 C CA . GLU A 1 113 ? 33.497 34.191 2.751 1.00 11.44 1292 GLU A CA 1
ATOM 847 C C . GLU A 1 113 ? 33.256 33.211 3.902 1.00 9.65 1292 GLU A C 1
ATOM 848 O O . GLU A 1 113 ? 33.751 33.417 5.001 1.00 10.26 1292 GLU A O 1
ATOM 854 N N . VAL A 1 114 ? 32.492 32.148 3.655 1.00 8.77 1293 VAL A N 1
ATOM 855 C CA . VAL A 1 114 ? 32.307 31.128 4.666 1.00 7.66 1293 VAL A CA 1
ATOM 856 C C . VAL A 1 114 ? 33.603 30.338 4.844 1.00 7.36 1293 VAL A C 1
ATOM 857 O O . VAL A 1 114 ? 34.079 30.159 5.963 1.00 7.62 1293 VAL A O 1
ATOM 861 N N . THR A 1 115 ? 34.178 29.865 3.753 1.00 7.46 1294 THR A N 1
ATOM 862 C CA . THR A 1 115 ? 35.362 29.027 3.818 1.00 8.14 1294 THR A CA 1
ATOM 863 C C . THR A 1 115 ? 36.540 29.740 4.468 1.00 8.69 1294 THR A C 1
ATOM 864 O O . THR A 1 115 ? 37.378 29.089 5.112 1.00 9.34 1294 THR A O 1
ATOM 868 N N . ASN A 1 116 ? 36.606 31.058 4.317 1.00 8.70 1295 ASN A N 1
ATOM 869 C CA . ASN A 1 116 ? 37.722 31.845 4.853 1.00 9.96 1295 ASN A CA 1
ATOM 870 C C . ASN A 1 116 ? 37.328 32.651 6.066 1.00 10.26 1295 ASN A C 1
ATOM 871 O O . ASN A 1 116 ? 38.069 33.551 6.484 1.00 13.37 1295 ASN A O 1
ATOM 876 N N . SER A 1 117 ? 36.205 32.324 6.688 1.00 9.91 1296 SER A N 1
ATOM 877 C CA . SER A 1 117 ? 35.769 32.977 7.896 1.00 10.03 1296 SER A CA 1
ATOM 878 C C . SER A 1 117 ? 36.669 32.546 9.049 1.00 10.62 1296 SER A C 1
ATOM 879 O O . SER A 1 117 ? 37.206 31.437 9.079 1.00 9.87 1296 SER A O 1
ATOM 882 N N . ASP A 1 118 ? 36.784 33.422 10.033 1.00 11.02 1297 ASP A N 1
ATOM 883 C CA . ASP A 1 118 ? 37.532 33.094 11.225 1.00 11.04 1297 ASP A CA 1
ATOM 884 C C . ASP A 1 118 ? 36.976 31.864 11.912 1.00 10.77 1297 ASP A C 1
ATOM 885 O O . ASP A 1 118 ? 37.728 31.034 12.407 1.00 10.14 1297 ASP A O 1
ATOM 890 N N A CYS A 1 119 ? 35.648 31.671 12.010 0.50 10.01 1298 CYS A N 1
ATOM 891 N N B CYS A 1 119 ? 35.664 31.779 11.882 0.50 10.57 1298 CYS A N 1
ATOM 892 C CA A CYS A 1 119 ? 35.162 30.459 12.715 0.50 9.69 1298 CYS A CA 1
ATOM 893 C CA B CYS A 1 119 ? 34.962 30.702 12.458 0.50 10.26 1298 CYS A CA 1
ATOM 894 C C A CYS A 1 119 ? 35.465 29.175 11.941 0.50 8.12 1298 CYS A C 1
ATOM 895 C C B CYS A 1 119 ? 35.408 29.330 11.918 0.50 8.85 1298 CYS A C 1
ATOM 896 O O A CYS A 1 119 ? 35.764 28.149 12.552 0.50 8.34 1298 CYS A O 1
ATOM 897 O O B CYS A 1 119 ? 35.738 28.434 12.654 0.50 8.69 1298 CYS A O 1
ATOM 902 N N . VAL A 1 120 ? 35.384 29.209 10.608 1.00 8.21 1299 VAL A N 1
ATOM 903 C CA . VAL A 1 120 ? 35.731 27.986 9.879 1.00 7.11 1299 VAL A CA 1
ATOM 904 C C . VAL A 1 120 ? 37.244 27.684 9.984 1.00 6.99 1299 VAL A C 1
ATOM 905 O O . VAL A 1 120 ? 37.640 26.561 10.239 1.00 7.02 1299 VAL A O 1
ATOM 909 N N . LEU A 1 121 ? 38.066 28.700 9.755 1.00 8.29 1300 LEU A N 1
ATOM 910 C CA . LEU A 1 121 ? 39.519 28.502 9.862 1.00 8.32 1300 LEU A CA 1
ATOM 911 C C . LEU A 1 121 ? 39.917 28.068 11.271 1.00 8.24 1300 LEU A C 1
ATOM 912 O O . LEU A 1 121 ? 40.730 27.139 11.422 1.00 8.22 1300 LEU A O 1
ATOM 917 N N . SER A 1 122 ? 39.318 28.677 12.282 1.00 8.35 1301 SER A N 1
ATOM 918 C CA . SER A 1 122 ? 39.640 28.339 13.657 1.00 9.89 1301 SER A CA 1
ATOM 919 C C . SER A 1 122 ? 39.211 26.928 13.993 1.00 9.77 1301 SER A C 1
ATOM 920 O O . SER A 1 122 ? 39.895 26.235 14.742 1.00 11.52 1301 SER A O 1
ATOM 923 N N . PHE A 1 123 ? 38.068 26.477 13.453 1.00 8.13 1302 PHE A N 1
ATOM 924 C CA . PHE A 1 123 ? 37.602 25.119 13.674 1.00 7.41 1302 PHE A CA 1
ATOM 925 C C . PHE A 1 123 ? 38.559 24.107 13.053 1.00 6.60 1302 PHE A C 1
ATOM 926 O O . PHE A 1 123 ? 38.989 23.171 13.701 1.00 8.08 1302 PHE A O 1
ATOM 934 N N . PHE A 1 124 ? 38.856 24.286 11.772 1.00 6.62 1303 PHE A N 1
ATOM 935 C CA . PHE A 1 124 ? 39.612 23.291 11.064 1.00 6.65 1303 PHE A CA 1
ATOM 936 C C . PHE A 1 124 ? 41.109 23.315 11.317 1.00 6.67 1303 PHE A C 1
ATOM 937 O O . PHE A 1 124 ? 41.748 22.282 11.177 1.00 7.49 1303 PHE A O 1
ATOM 945 N N . LEU A 1 125 ? 41.652 24.470 11.667 1.00 6.55 1304 LEU A N 1
ATOM 946 C CA . LEU A 1 125 ? 43.106 24.600 11.748 1.00 7.30 1304 LEU A CA 1
ATOM 947 C C . LEU A 1 125 ? 43.616 24.595 13.188 1.00 8.63 1304 LEU A C 1
ATOM 948 O O . LEU A 1 125 ? 44.848 24.535 13.405 1.00 11.11 1304 LEU A O 1
ATOM 953 N N . SER A 1 126 ? 42.748 24.580 14.168 1.00 8.15 1305 SER A N 1
ATOM 954 C CA . SER A 1 126 ? 43.154 24.363 15.566 1.00 7.88 1305 SER A CA 1
ATOM 955 C C . SER A 1 126 ? 43.455 22.892 15.765 1.00 7.79 1305 SER A C 1
ATOM 956 O O . SER A 1 126 ? 43.100 22.043 14.937 1.00 7.97 1305 SER A O 1
ATOM 959 N N . GLU A 1 127 ? 44.104 22.558 16.880 1.00 7.65 1306 GLU A N 1
ATOM 960 C CA . GLU A 1 127 ? 44.237 21.149 17.257 1.00 8.41 1306 GLU A CA 1
ATOM 961 C C . GLU A 1 127 ? 42.896 20.527 17.597 1.00 9.15 1306 GLU A C 1
ATOM 962 O O . GLU A 1 127 ? 42.738 19.290 17.482 1.00 10.20 1306 GLU A O 1
#

InterPro domains:
  IPR000008 C2 domain [PF00168] (1383-1481)
  IPR000008 C2 domain [PS50004] (1369-1486)
  IPR000008 C2 domain [SM00239] (1383-1480)
  IPR000341 Phosphatidylinositol 3-kinase Ras-binding (PI3K RBD) domain [PF00794] (281-367)
  IPR000341 Phosphatidylinositol 3-kinase Ras-binding (PI3K RBD) domain [PS51546] (285-371)
  IPR000403 Phosphatidylinositol 3-/4-kinase, catalytic domain [PF00454] (957-1170)
  IPR000403 Phosphatidylinositol 3-/4-kinase, catalytic domain [PS50290] (929-1207)
  IPR000403 Phosphatidylinositol 3-/4-kinase, catalytic domain [SM00146] (958-1220)
  IPR001263 Phosphoinositide 3-kinase, accessory (PIK) domain [PF00613] (704-858)
  IPR001263 Phosphoinositide 3-kinase, accessory (PIK) domain [PS51545] (684-860)
  IPR001263 Phosphoinositide 3-kinase, accessory (PIK) domain [SM00145] (680-870)
  IPR001683 Phox ho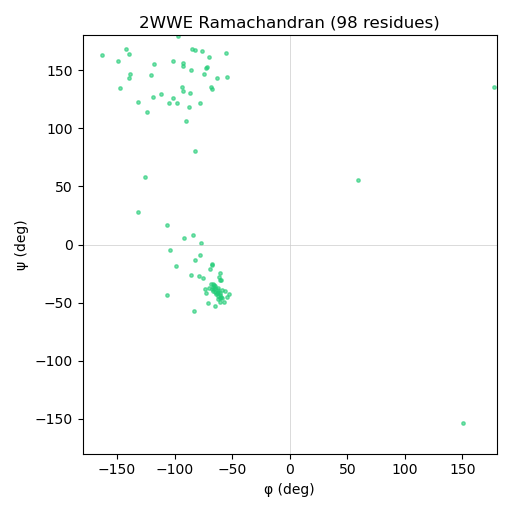mology [PF00787] (1268-1347)
  IPR001683 Phox homology [PS50195] (1240-1352)
  IPR001683 Phox homology [SM00312] (1244-1348)
  IPR002420 C2 phosphatidylinositol 3-kinase-type domain [PF00792] (546-640)
  IPR002420 C2 phosphatidylinositol 3-kinase-type domain [PS51547] (521-669)
  IPR002420 C2 phosphatidylinositol 3-kinase-type domain [SM00142] (512-624)
  IPR011009 Protein kinase-like domain superfamily [SSF56112] (865-1214)
  IPR015433 Phosphatidylinositol 3-/4-kinase [PTHR10048] (100-1219)
  IPR016024 Armadillo-type fold [SSF48371] (692-861)

B-factor: mean 13.51, std 7.71, range [5.42, 52.32]

Solvent-accessible surface area: 6750 Å² total; per-residue (Å²): 120,132,109,195,85,64,142,20,7,90,129,8,52,16,97,13,54,6,142,158,40,71,119,44,8,40,0,54,0,7,22,49,68,108,114,79,39,93,1,32,10,17,38,128,78,0,44,113,4,14,40,73,0,101,154,107,25,92,114,72,128,31,15,138,37,12,76,140,142,74,64,64,10,77,126,39,64,139,54,40,33,134,18,0,46,91,2,0,97,61,0,10,116,41,29,42,88,0,14,50,8,116,20,0,50,59,15,1,72,50,164

Foldseek 3Di:
DDPDDWQFWDAKAFPAADPVDNQWTWIWTQTNNRDIDIDIDGPVLVVVLVVVCCVVCVPFDADDQDPCPPPCNVVPRVVVRVRVRVNGNRQCPGDPCSSPPPSNCCRGVPD

Radius of gyration: 13.76 Å; Cα contacts (8 Å, |Δi|>4): 160; chains: 1; bounding box: 32×36×28 Å